Protein AF-0000000074221992 (afdb_homodimer)

InterPro domains:
  IPR024135 Ragulator complex protein LAMTOR5 [PF16672] (1-88)
  IPR024135 Ragulator complex protein LAMTOR5 [PTHR13342] (1-89)

Organism: Dermatophagoides pteronyssinus (NCBI:txid6956)

Secondary structure (DSSP, 8-state):
-HHHHHHHHHHHHHS-TTEEEEEEEETTS-EEEEEET--GGGHHHHHHHHHHHHHH-TT--TT-EEEEE-SSEEEEEEEETTEEEEEEEE-/-HHHHHHHHHHHHHS-TTEEEEEEEETTS-EEEEEET--GGGHHHHHHHHHHHHHH-TT--TT-EEEEE-SSEEEEEEEETTEEEEEEEE-

Radius of gyration: 16.7 Å; Cα contacts (8 Å, |Δi|>4): 386; chains: 2; bounding box: 29×55×32 Å

Solvent-accessible surface area (backbone atoms only — not comparable to full-atom values): 9556 Å² total; per-residue (Å²): 112,68,68,61,51,51,48,51,52,50,59,60,57,67,74,40,94,43,52,50,25,28,37,30,16,35,88,85,28,46,57,75,47,63,38,74,72,35,58,62,84,45,22,45,43,54,43,51,39,53,57,38,51,42,68,76,35,80,79,60,56,77,66,38,40,34,39,38,48,51,78,73,31,31,36,42,37,33,38,56,88,69,33,36,41,37,37,34,28,47,116,111,67,67,59,51,54,47,50,52,50,58,60,57,67,74,40,95,44,50,50,24,29,37,32,19,37,88,83,28,48,56,75,46,61,38,75,73,35,58,64,86,45,21,48,44,54,44,50,39,53,56,38,52,43,69,76,36,82,71,58,50,79,58,36,40,33,39,40,47,53,87,72,32,30,35,42,36,34,37,56,86,69,33,36,41,36,37,33,29,49,115

Structure (mmCIF, N/CA/C/O backbone):
data_AF-0000000074221992-model_v1
#
loop_
_entity.id
_entity.type
_entity.pdbx_description
1 polymer 'Late endosomal/lysosomal adaptor and MAPK and MTOR activator 5'
#
loop_
_atom_site.group_PDB
_atom_site.id
_atom_site.type_symbol
_atom_site.label_atom_id
_atom_site.label_alt_id
_atom_site.label_comp_id
_atom_site.label_asym_id
_atom_site.label_entity_id
_atom_site.label_seq_id
_atom_site.pdbx_PDB_ins_code
_atom_site.Cartn_x
_atom_site.Cartn_y
_atom_site.Cartn_z
_atom_site.occupancy
_atom_site.B_iso_or_equiv
_atom_site.auth_seq_id
_atom_site.auth_comp_id
_atom_site.auth_asym_id
_atom_site.auth_atom_id
_atom_site.pdbx_PDB_model_num
ATOM 1 N N . MET A 1 1 ? -0.219 27.25 -3.92 1 71.75 1 MET A N 1
ATOM 2 C CA . MET A 1 1 ? 0.063 25.906 -3.434 1 71.75 1 MET A CA 1
ATOM 3 C C . MET A 1 1 ? -0.257 25.797 -1.948 1 71.75 1 MET A C 1
ATOM 5 O O . MET A 1 1 ? -0.969 24.875 -1.533 1 71.75 1 MET A O 1
ATOM 9 N N . GLU A 1 2 ? 0.04 26.828 -1.188 1 81.5 2 GLU A N 1
ATOM 10 C CA . GLU A 1 2 ? -0.164 26.812 0.257 1 81.5 2 GLU A CA 1
ATOM 11 C C . GLU A 1 2 ? -1.649 26.828 0.604 1 81.5 2 GLU A C 1
ATOM 13 O O . GLU A 1 2 ? -2.092 26.125 1.506 1 81.5 2 GLU A O 1
ATOM 18 N N . ARG A 1 3 ? -2.471 27.625 -0.107 1 88.19 3 ARG A N 1
ATOM 19 C CA . ARG A 1 3 ? -3.902 27.719 0.171 1 88.19 3 ARG A CA 1
ATOM 20 C C . ARG A 1 3 ? -4.59 26.375 -0.091 1 88.19 3 ARG A C 1
ATOM 22 O O . ARG A 1 3 ? -5.473 25.969 0.665 1 88.19 3 ARG A O 1
ATOM 29 N N . LYS A 1 4 ? -4.188 25.734 -1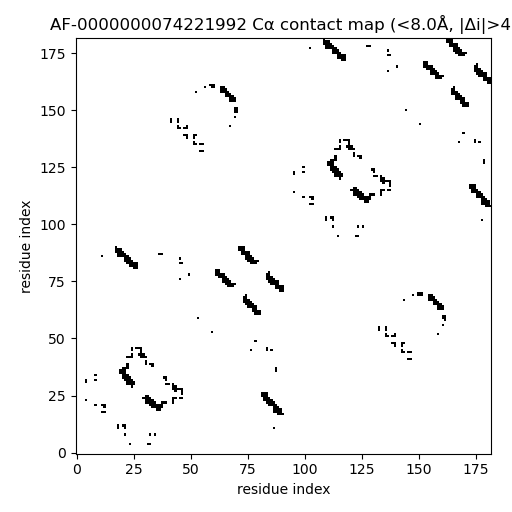.131 1 90.31 4 LYS A N 1
ATOM 30 C CA . LYS A 1 4 ? -4.77 24.438 -1.47 1 90.31 4 LYS A CA 1
ATOM 31 C C . LYS A 1 4 ? -4.453 23.391 -0.401 1 90.31 4 LYS A C 1
ATOM 33 O O . LYS A 1 4 ? -5.324 22.625 -0.006 1 90.31 4 LYS A O 1
ATOM 38 N N . ILE A 1 5 ? -3.305 23.438 0.074 1 93.62 5 ILE A N 1
ATOM 39 C CA . ILE A 1 5 ? -2.852 22.484 1.082 1 93.62 5 ILE A CA 1
ATOM 40 C C . ILE A 1 5 ? -3.6 22.719 2.393 1 93.62 5 ILE A C 1
ATOM 42 O O . ILE A 1 5 ? -4.047 21.766 3.041 1 93.62 5 ILE A O 1
ATOM 46 N N . ALA A 1 6 ? -3.656 23.969 2.727 1 93.19 6 ALA A N 1
ATOM 47 C CA . ALA A 1 6 ? -4.395 24.344 3.932 1 93.19 6 ALA A CA 1
ATOM 48 C C . ALA A 1 6 ? -5.848 23.875 3.844 1 93.19 6 ALA A C 1
ATOM 50 O O . ALA A 1 6 ? -6.418 23.422 4.836 1 93.19 6 ALA A O 1
ATOM 51 N N . LYS A 1 7 ? -6.434 24.031 2.723 1 92.75 7 LYS A N 1
ATOM 52 C CA . LYS A 1 7 ? -7.816 23.609 2.504 1 92.75 7 LYS A CA 1
ATOM 53 C C . LYS A 1 7 ? -7.961 22.109 2.652 1 92.75 7 LYS A C 1
ATOM 55 O O . LYS A 1 7 ? -8.914 21.625 3.27 1 92.75 7 LYS A O 1
ATOM 60 N N . ILE A 1 8 ? -7.043 21.391 2.086 1 91.62 8 ILE A N 1
ATOM 61 C CA . ILE A 1 8 ? -7.051 19.938 2.188 1 91.62 8 ILE A CA 1
ATOM 62 C C . ILE A 1 8 ? -7.016 19.516 3.656 1 91.62 8 ILE A C 1
ATOM 64 O O . ILE A 1 8 ? -7.805 18.672 4.086 1 91.62 8 ILE A O 1
ATOM 68 N N . CYS A 1 9 ? -6.168 20.062 4.395 1 93.44 9 CYS A N 1
ATOM 69 C CA . CYS A 1 9 ? -6.016 19.734 5.809 1 93.44 9 CYS A CA 1
ATOM 70 C C . CYS A 1 9 ? -7.285 20.047 6.586 1 93.44 9 CYS A C 1
ATOM 72 O O . CYS A 1 9 ? -7.762 19.234 7.367 1 93.44 9 CYS A O 1
ATOM 74 N N . LYS A 1 10 ? -7.734 21.219 6.312 1 92.19 10 LYS A N 1
ATOM 75 C CA . LYS A 1 10 ? -8.93 21.656 7.023 1 92.19 10 LYS A CA 1
ATOM 76 C C . LYS A 1 10 ? -10.117 20.75 6.73 1 92.19 10 LYS A C 1
ATOM 78 O O . LYS A 1 10 ? -10.797 20.297 7.652 1 92.19 10 LYS A O 1
ATOM 83 N N . GLU A 1 11 ? -10.359 20.5 5.508 1 91.12 11 GLU A N 1
ATOM 84 C CA . GLU A 1 11 ? -11.484 19.656 5.098 1 91.12 11 GLU A CA 1
ATOM 85 C C . GLU A 1 11 ? -11.336 18.234 5.629 1 91.12 11 GLU A C 1
ATOM 87 O O . GLU A 1 11 ? -12.32 17.609 6.027 1 91.12 11 GLU A O 1
ATOM 92 N N . THR A 1 12 ? -10.141 17.672 5.594 1 89.62 12 THR A N 1
ATOM 93 C CA . THR A 1 12 ? -9.867 16.297 6.035 1 89.62 12 THR A CA 1
ATOM 94 C C . THR A 1 12 ? -10.062 16.172 7.543 1 89.62 12 THR A C 1
ATOM 96 O O . THR A 1 12 ? -10.656 15.211 8.023 1 89.62 12 THR A O 1
ATOM 99 N N . LEU A 1 13 ? -9.641 17.078 8.328 1 89.38 13 LEU A N 1
ATOM 100 C CA . LEU A 1 13 ? -9.602 16.953 9.781 1 89.38 13 LEU A CA 1
ATOM 101 C C . LEU A 1 13 ? -10.922 17.406 10.398 1 89.38 13 LEU A C 1
ATOM 103 O O . LEU A 1 13 ? -11.242 17.031 11.523 1 89.38 13 LEU A O 1
ATOM 107 N N . SER A 1 14 ? -11.633 18.125 9.664 1 87.75 14 SER A N 1
ATOM 108 C CA . SER A 1 14 ? -12.898 18.625 10.195 1 87.75 14 SER A CA 1
ATOM 109 C C . SER A 1 14 ? -14.008 17.594 10.023 1 87.75 14 SER A C 1
ATOM 111 O O . SER A 1 14 ? -15.031 17.656 10.711 1 87.75 14 SER A O 1
ATOM 113 N N . SER A 1 15 ? -13.953 16.672 9.211 1 78.31 15 SER A N 1
ATOM 114 C CA . SER A 1 15 ? -15.047 15.812 8.758 1 78.31 15 SER A CA 1
ATOM 115 C C . SER A 1 15 ? -15.312 14.688 9.75 1 78.31 15 SER A C 1
ATOM 117 O O . SER A 1 15 ? -16.406 14.102 9.758 1 78.31 15 SER A O 1
ATOM 119 N N . SER A 1 16 ? -14.406 14.367 10.664 1 79.88 16 SER A N 1
ATOM 120 C CA . SER A 1 16 ? -14.695 13.211 11.5 1 79.88 16 SER A CA 1
ATOM 121 C C . SER A 1 16 ? -13.859 13.227 12.781 1 79.88 16 SER A C 1
ATOM 123 O O . SER A 1 16 ? -12.703 13.664 12.766 1 79.88 16 SER A O 1
ATOM 125 N N . GLU A 1 17 ? -14.555 12.773 13.836 1 87.19 17 GLU A N 1
ATOM 126 C CA . GLU A 1 17 ? -13.867 12.594 15.109 1 87.19 17 GLU A CA 1
ATOM 127 C C . GLU A 1 17 ? -12.891 11.422 15.047 1 87.19 17 GLU A C 1
ATOM 129 O O . GLU A 1 17 ? -12.07 11.25 15.945 1 87.19 17 GLU A O 1
ATOM 134 N N . SER A 1 18 ? -12.914 10.797 13.922 1 93.31 18 SER A N 1
ATOM 135 C CA . SER A 1 18 ? -12.102 9.594 13.82 1 93.31 18 SER A CA 1
ATOM 136 C C . SER A 1 18 ? -10.719 9.906 13.266 1 93.31 18 SER A C 1
ATOM 138 O O . SER A 1 18 ? -9.812 9.078 13.328 1 93.31 18 SER A O 1
ATOM 140 N N . LYS A 1 19 ? -10.531 11.07 12.867 1 94.75 19 LYS A N 1
ATOM 141 C CA . LYS A 1 19 ? -9.266 11.398 12.219 1 94.75 19 LYS A CA 1
ATOM 142 C C . LYS A 1 19 ? -8.18 11.68 13.25 1 94.75 19 LYS A C 1
ATOM 144 O O . LYS A 1 19 ? -8.352 12.516 14.141 1 94.75 19 LYS A O 1
ATOM 149 N N . LEU A 1 20 ? -7.082 11 13.141 1 95.25 20 LEU A N 1
ATOM 150 C CA . LEU A 1 20 ? -5.988 11.086 14.102 1 95.25 20 LEU A CA 1
ATOM 151 C C . LEU A 1 20 ? -4.895 12.023 13.594 1 95.25 20 LEU A C 1
ATOM 153 O O . LEU A 1 20 ? -4.16 12.609 14.391 1 95.25 20 LEU A O 1
ATOM 157 N N . GLY A 1 21 ? -4.766 12.148 12.258 1 95.69 21 GLY A N 1
ATOM 158 C CA . GLY A 1 21 ? -3.711 12.977 11.703 1 95.69 21 GLY A CA 1
ATOM 159 C C . GLY A 1 21 ? -3.619 12.898 10.195 1 95.69 21 GLY A C 1
ATOM 160 O O . GLY A 1 21 ? -4.348 12.133 9.562 1 95.69 21 GLY A O 1
ATOM 161 N N . ILE A 1 22 ? -2.713 13.742 9.672 1 97.38 22 ILE A N 1
ATOM 162 C CA . ILE A 1 22 ? -2.582 13.844 8.219 1 97.38 22 ILE A CA 1
ATOM 163 C C . ILE A 1 22 ? -1.141 14.188 7.852 1 97.38 22 ILE A C 1
ATOM 165 O O . ILE A 1 22 ? -0.449 14.875 8.609 1 97.38 22 ILE A O 1
ATOM 169 N N . ILE A 1 23 ? -0.66 13.695 6.746 1 98 23 ILE A N 1
ATOM 170 C CA . ILE A 1 23 ? 0.576 14.109 6.09 1 98 23 ILE A CA 1
ATOM 171 C C . ILE A 1 23 ? 0.294 14.469 4.633 1 98 23 ILE A C 1
ATOM 173 O O . ILE A 1 23 ? -0.407 13.742 3.932 1 98 23 ILE A O 1
ATOM 177 N N . VAL A 1 24 ? 0.811 15.594 4.207 1 97.62 24 VAL A N 1
ATOM 178 C CA . VAL A 1 24 ? 0.739 15.992 2.807 1 97.62 24 VAL A CA 1
ATOM 179 C C . VAL A 1 24 ? 2.148 16.125 2.234 1 97.62 24 VAL A C 1
ATOM 181 O O . VAL A 1 24 ? 2.986 16.844 2.795 1 97.62 24 VAL A O 1
ATOM 184 N N . THR A 1 25 ? 2.41 15.406 1.154 1 97.5 25 THR A N 1
ATOM 185 C CA . THR A 1 25 ? 3.736 15.289 0.556 1 97.5 25 THR A CA 1
ATOM 186 C C . THR A 1 25 ? 3.695 15.664 -0.923 1 97.5 25 THR A C 1
ATOM 188 O O . THR A 1 25 ? 2.74 15.328 -1.627 1 97.5 25 THR A O 1
ATOM 191 N N . ASP A 1 26 ? 4.734 16.328 -1.423 1 96.81 26 ASP A N 1
ATOM 192 C CA . ASP A 1 26 ? 4.812 16.562 -2.861 1 96.81 26 ASP A CA 1
ATOM 193 C C . ASP A 1 2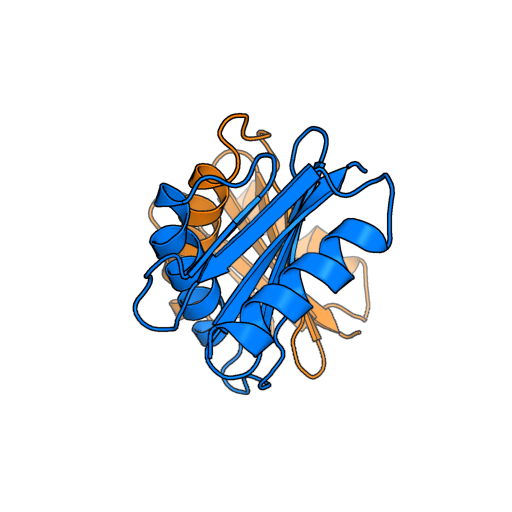6 ? 5.492 15.398 -3.57 1 96.81 26 ASP A C 1
ATOM 195 O O . ASP A 1 26 ? 5.855 14.406 -2.936 1 96.81 26 ASP A O 1
ATOM 199 N N . MET A 1 27 ? 5.66 15.531 -4.902 1 95.88 27 MET A N 1
ATOM 200 C CA . MET A 1 27 ? 6.129 14.414 -5.715 1 95.88 27 MET A CA 1
ATOM 201 C C . MET A 1 27 ? 7.652 14.305 -5.668 1 95.88 27 MET A C 1
ATOM 203 O O . MET A 1 27 ? 8.234 13.438 -6.316 1 95.88 27 MET A O 1
ATOM 207 N N . ASN A 1 28 ? 8.297 15.156 -4.793 1 97.19 28 ASN A N 1
ATOM 208 C CA . ASN A 1 28 ? 9.719 15.008 -4.512 1 97.19 28 ASN A CA 1
ATOM 209 C C . ASN A 1 28 ? 9.953 14.312 -3.172 1 97.19 28 ASN A C 1
ATOM 211 O O . ASN A 1 28 ? 11.094 14.039 -2.803 1 97.19 28 ASN A O 1
ATOM 215 N N . GLY A 1 29 ? 8.906 14.047 -2.504 1 97.69 29 GLY A N 1
ATOM 216 C CA . GLY A 1 29 ? 9.031 13.414 -1.202 1 97.69 29 GLY A CA 1
ATOM 217 C C . GLY A 1 29 ? 9.172 14.406 -0.065 1 97.69 29 GLY A C 1
ATOM 218 O O . GLY A 1 29 ? 9.586 14.039 1.038 1 97.69 29 GLY A O 1
ATOM 219 N N . LEU A 1 30 ? 8.906 15.656 -0.322 1 97.94 30 LEU A N 1
ATOM 220 C CA . LEU A 1 30 ? 8.969 16.688 0.699 1 97.94 30 LEU A CA 1
ATOM 221 C C . LEU A 1 30 ? 7.617 16.844 1.397 1 97.94 30 LEU A C 1
ATOM 223 O O . LEU A 1 30 ? 6.574 16.891 0.741 1 97.94 30 LEU A O 1
ATOM 227 N N . CYS A 1 31 ? 7.668 16.922 2.764 1 98.25 31 CYS A N 1
ATOM 228 C CA . CYS A 1 31 ? 6.445 17.141 3.527 1 98.25 31 CYS A CA 1
ATOM 229 C C . CYS A 1 31 ? 5.953 18.578 3.391 1 98.25 31 CYS A C 1
ATOM 231 O O . CYS A 1 31 ? 6.676 19.516 3.725 1 98.25 31 CYS A O 1
ATOM 233 N N . LEU A 1 32 ? 4.777 18.766 2.951 1 97.94 32 LEU A N 1
ATOM 234 C CA . LEU A 1 32 ? 4.215 20.094 2.752 1 97.94 32 LEU A CA 1
ATOM 235 C C . LEU A 1 32 ? 3.387 20.516 3.961 1 97.94 32 LEU A C 1
ATOM 237 O O . LEU A 1 32 ? 3.252 21.719 4.238 1 97.94 32 LEU A O 1
ATOM 241 N N . ALA A 1 33 ? 2.768 19.547 4.613 1 97.62 33 ALA A N 1
ATOM 242 C CA . ALA A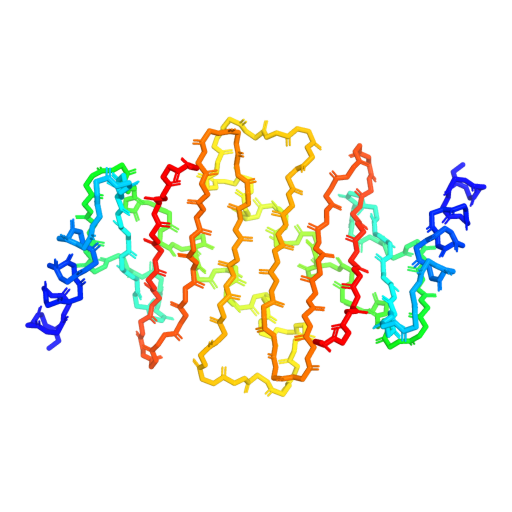 1 33 ? 1.965 19.797 5.805 1 97.62 33 ALA A CA 1
ATOM 243 C C . ALA A 1 33 ? 1.773 18.531 6.621 1 97.62 33 ALA A C 1
ATOM 245 O O . ALA A 1 33 ? 1.768 17.422 6.07 1 97.62 33 ALA A O 1
ATOM 246 N N . THR A 1 34 ? 1.641 18.625 7.867 1 96.81 34 THR A N 1
ATOM 247 C CA . THR A 1 34 ? 1.271 17.531 8.75 1 96.81 34 THR A CA 1
ATOM 248 C C . THR A 1 34 ? 0.418 18.031 9.914 1 96.81 34 THR A C 1
ATOM 250 O O . THR A 1 34 ? 0.462 19.219 10.258 1 96.81 34 THR A O 1
ATOM 253 N N . ASP A 1 35 ? -0.407 17.188 10.5 1 95 35 ASP A N 1
ATOM 254 C CA . ASP A 1 35 ? -1.208 17.469 11.68 1 95 35 ASP A CA 1
ATOM 255 C C . ASP A 1 35 ? -1.482 16.203 12.484 1 95 35 ASP A C 1
ATOM 257 O O . ASP A 1 35 ? -1.455 15.102 11.938 1 95 35 ASP A O 1
ATOM 261 N N . GLY A 1 36 ? -1.688 16.484 13.781 1 93.62 36 GLY A N 1
ATOM 262 C CA . GLY A 1 36 ? -1.971 15.352 14.648 1 93.62 36 GLY A CA 1
ATOM 263 C C . GLY A 1 36 ? -0.804 14.391 14.773 1 93.62 36 GLY A C 1
ATOM 264 O O . GLY A 1 36 ? 0.319 14.805 15.07 1 93.62 36 GLY A O 1
ATOM 265 N N . CYS A 1 37 ? -1.057 13.07 14.5 1 92.94 37 CYS A N 1
ATOM 266 C CA . CYS A 1 37 ? -0.037 12.047 14.688 1 92.94 37 CYS A CA 1
ATOM 267 C C . CYS A 1 37 ? 0.853 11.93 13.461 1 92.94 37 CYS A C 1
ATOM 269 O O . CYS A 1 37 ? 1.746 11.078 13.414 1 92.94 37 CYS A O 1
ATOM 271 N N . GLY A 1 38 ? 0.591 12.68 12.531 1 95.12 38 GLY A N 1
ATOM 272 C CA . GLY A 1 38 ? 1.408 12.602 11.328 1 95.12 38 GLY A CA 1
ATOM 273 C C . GLY A 1 38 ? 2.857 12.984 11.57 1 95.12 38 GLY A C 1
ATOM 274 O O . GLY A 1 38 ? 3.141 14.062 12.094 1 95.12 38 GLY A O 1
ATOM 275 N N . ASP A 1 39 ? 3.76 12.219 11.18 1 96.62 39 ASP A N 1
ATOM 276 C CA . ASP A 1 39 ? 5.195 12.469 11.266 1 96.62 39 ASP A CA 1
ATOM 277 C C . ASP A 1 39 ? 5.762 12.906 9.922 1 96.62 39 ASP A C 1
ATOM 279 O O . ASP A 1 39 ? 5.773 12.133 8.961 1 96.62 39 ASP A O 1
ATOM 283 N N . LYS A 1 40 ? 6.332 14.102 9.875 1 97.31 40 LYS A N 1
ATOM 284 C CA . LYS A 1 40 ? 6.852 14.695 8.648 1 97.31 40 LYS A CA 1
ATOM 285 C C . LYS A 1 40 ? 7.945 13.828 8.031 1 97.31 40 LYS A C 1
ATOM 287 O O . LYS A 1 40 ? 8.148 13.852 6.812 1 97.31 40 LYS A O 1
ATOM 292 N N . ASN A 1 41 ? 8.68 13.039 8.812 1 97.81 41 ASN A N 1
ATOM 293 C CA . ASN A 1 41 ? 9.789 12.227 8.328 1 97.81 41 ASN A CA 1
ATOM 294 C C . ASN A 1 41 ? 9.305 11.047 7.496 1 97.81 41 ASN A C 1
ATOM 296 O O . ASN A 1 41 ? 10.094 10.391 6.812 1 97.81 41 ASN A O 1
ATOM 300 N N . LEU A 1 42 ? 8.016 10.836 7.391 1 98.06 42 LEU A N 1
ATOM 301 C CA . LEU A 1 42 ? 7.457 9.688 6.676 1 98.06 42 LEU A CA 1
ATOM 302 C C . LEU A 1 42 ? 7.039 10.086 5.262 1 98.06 42 LEU A C 1
ATOM 304 O O . LEU A 1 42 ? 6.613 9.234 4.477 1 98.06 42 LEU A O 1
ATOM 308 N N . ALA A 1 43 ? 7.277 11.383 4.898 1 98.44 43 ALA A N 1
ATOM 309 C CA . ALA A 1 43 ? 6.902 11.859 3.57 1 98.44 43 ALA A CA 1
ATOM 310 C C . ALA A 1 43 ? 7.598 11.047 2.48 1 98.44 43 ALA A C 1
ATOM 312 O O . ALA A 1 43 ? 6.957 10.602 1.526 1 98.44 43 ALA A O 1
ATOM 313 N N . PRO A 1 44 ? 8.898 10.75 2.627 1 98.38 44 PRO A N 1
ATOM 314 C CA . PRO A 1 44 ? 9.539 9.938 1.591 1 98.38 44 PRO A CA 1
ATOM 315 C C . PRO A 1 44 ? 8.977 8.523 1.517 1 98.38 44 PRO A C 1
ATOM 317 O O . PRO A 1 44 ? 8.945 7.922 0.44 1 98.38 44 PRO A O 1
ATOM 320 N N . THR A 1 45 ? 8.57 8.008 2.66 1 98.31 45 THR A N 1
ATOM 321 C CA . THR A 1 45 ? 7.98 6.68 2.723 1 98.31 45 THR A CA 1
ATOM 322 C C . THR A 1 45 ? 6.668 6.637 1.945 1 98.31 45 THR A C 1
ATOM 324 O O . THR A 1 45 ? 6.41 5.688 1.204 1 98.31 45 THR A O 1
ATOM 327 N N . LEU A 1 46 ? 5.844 7.648 2.051 1 98.19 46 LEU A N 1
ATOM 328 C CA . LEU A 1 46 ? 4.578 7.738 1.327 1 98.19 46 LEU A CA 1
ATOM 329 C C . LEU A 1 46 ? 4.816 7.77 -0.179 1 98.19 46 LEU A C 1
ATOM 331 O O . LEU A 1 46 ? 4.098 7.117 -0.938 1 98.19 46 LEU A O 1
ATOM 335 N N . LEU A 1 47 ? 5.82 8.555 -0.583 1 97.69 47 LEU A N 1
ATOM 336 C CA . LEU A 1 47 ? 6.168 8.586 -1.999 1 97.69 47 LEU A CA 1
ATOM 337 C C . LEU A 1 47 ? 6.555 7.199 -2.496 1 97.69 47 LEU A C 1
ATOM 339 O O . LEU A 1 47 ? 6.117 6.777 -3.57 1 97.69 47 LEU A O 1
ATOM 343 N N . LYS A 1 48 ? 7.336 6.473 -1.738 1 97.81 48 LYS A N 1
ATOM 344 C CA . LYS A 1 48 ? 7.77 5.133 -2.119 1 97.81 48 LYS A CA 1
ATOM 345 C C . LYS A 1 48 ? 6.574 4.195 -2.281 1 97.81 48 LYS A C 1
ATOM 347 O O . LYS A 1 48 ? 6.543 3.377 -3.203 1 97.81 48 LYS A O 1
ATOM 352 N N . ILE A 1 49 ? 5.59 4.301 -1.429 1 97.44 49 ILE A N 1
ATOM 353 C CA . ILE A 1 49 ? 4.402 3.461 -1.492 1 97.44 49 ILE A CA 1
ATOM 354 C C . ILE A 1 49 ? 3.637 3.744 -2.783 1 97.44 49 ILE A C 1
ATOM 356 O O . ILE A 1 49 ? 3.273 2.818 -3.514 1 97.44 49 ILE A O 1
ATOM 360 N N . ILE A 1 50 ? 3.451 5 -3.135 1 96.19 50 ILE A N 1
ATOM 361 C CA . ILE A 1 50 ? 2.715 5.391 -4.332 1 96.19 50 ILE A CA 1
ATOM 362 C C . ILE A 1 50 ? 3.475 4.934 -5.574 1 96.19 50 ILE A C 1
ATOM 364 O O . ILE A 1 50 ? 2.881 4.375 -6.504 1 96.19 50 ILE A O 1
ATOM 368 N N . GLN A 1 51 ? 4.785 5.117 -5.52 1 95.56 51 GLN A N 1
ATOM 369 C CA . GLN A 1 51 ? 5.594 4.734 -6.672 1 95.56 51 GLN A CA 1
ATOM 370 C C . GLN A 1 51 ? 5.57 3.225 -6.887 1 95.56 51 GLN A C 1
ATOM 372 O O . GLN A 1 51 ? 5.496 2.752 -8.023 1 95.56 51 GLN A O 1
ATOM 377 N N . SER A 1 52 ? 5.613 2.469 -5.84 1 96.62 52 SER A N 1
ATOM 378 C CA . SER A 1 52 ? 5.555 1.014 -5.941 1 96.62 52 SER A CA 1
ATOM 379 C C . SER A 1 52 ? 4.172 0.542 -6.379 1 96.62 52 SER A C 1
ATOM 381 O O . SER A 1 52 ? 4.055 -0.345 -7.227 1 96.62 52 SER A O 1
ATOM 383 N N . ALA A 1 53 ? 3.16 1.146 -5.848 1 95.88 53 ALA A N 1
ATOM 384 C CA . ALA A 1 53 ? 1.795 0.788 -6.227 1 95.88 53 ALA A CA 1
ATOM 385 C C . ALA A 1 53 ? 1.545 1.065 -7.707 1 95.88 53 ALA A C 1
ATOM 387 O O . ALA A 1 53 ? 0.866 0.291 -8.383 1 95.88 53 ALA A O 1
ATOM 388 N N . ASN A 1 54 ? 2.098 2.145 -8.18 1 93.94 54 ASN A N 1
ATOM 389 C CA . ASN A 1 54 ? 1.945 2.506 -9.586 1 93.94 54 ASN A CA 1
ATOM 390 C C . ASN A 1 54 ? 2.51 1.426 -10.508 1 93.94 54 ASN A C 1
ATOM 392 O O . ASN A 1 54 ? 2 1.215 -11.609 1 93.94 54 ASN A O 1
ATOM 396 N N . LYS A 1 55 ? 3.539 0.757 -10.031 1 94.56 55 LYS A N 1
ATOM 397 C CA . LYS A 1 55 ? 4.148 -0.298 -10.836 1 94.56 55 LYS A CA 1
ATOM 398 C C . LYS A 1 55 ? 3.236 -1.521 -10.914 1 94.56 55 LYS A C 1
ATOM 400 O O . LYS A 1 55 ? 3.287 -2.273 -11.891 1 94.56 55 LYS A O 1
ATOM 405 N N . LEU A 1 56 ? 2.391 -1.723 -9.914 1 94.44 56 LEU A N 1
ATOM 406 C CA . LEU A 1 56 ? 1.486 -2.867 -9.891 1 94.44 56 LEU A CA 1
ATOM 407 C C . LEU A 1 56 ? 0.318 -2.654 -10.852 1 94.44 56 LEU A C 1
ATOM 409 O O . LEU A 1 56 ? -0.312 -3.617 -11.289 1 94.44 56 LEU A O 1
ATOM 413 N N . ASP A 1 57 ? -0.027 -1.411 -11.039 1 88.12 57 ASP A N 1
ATOM 414 C CA . ASP A 1 57 ? -1.104 -1.042 -11.953 1 88.12 57 ASP A CA 1
ATOM 415 C C . ASP A 1 57 ? -0.592 -0.134 -13.062 1 88.12 57 ASP A C 1
ATOM 417 O O . ASP A 1 57 ? -0.579 1.09 -12.922 1 88.12 57 ASP A O 1
ATOM 421 N N . GLU A 1 58 ? -0.228 -0.769 -14.109 1 77.12 58 GLU A N 1
ATOM 422 C CA . GLU A 1 58 ? 0.394 -0.004 -15.188 1 77.12 58 GLU A CA 1
ATOM 423 C C . GLU A 1 58 ? -0.606 0.947 -15.844 1 77.12 58 GLU A C 1
ATOM 425 O O . GLU A 1 58 ? -0.215 1.884 -16.547 1 77.12 58 GLU A O 1
ATOM 430 N N . ASN A 1 59 ? -1.86 0.642 -15.641 1 75.5 59 ASN A N 1
ATOM 431 C CA . ASN A 1 59 ? -2.877 1.524 -16.203 1 75.5 59 ASN A CA 1
ATOM 432 C C . ASN A 1 59 ? -3.303 2.598 -15.203 1 75.5 59 ASN A C 1
ATOM 434 O O . ASN A 1 59 ? -4.41 3.127 -15.289 1 75.5 59 ASN A O 1
ATOM 438 N N . LYS A 1 60 ? -2.352 2.922 -14.414 1 65.5 60 LYS A N 1
ATOM 439 C CA . LYS A 1 60 ? -2.508 3.801 -13.266 1 65.5 60 LYS A CA 1
ATOM 440 C C . LYS A 1 60 ? -3.484 4.934 -13.562 1 65.5 60 LYS A C 1
ATOM 442 O O . LYS A 1 60 ? -3.4 5.57 -14.617 1 65.5 60 LYS A O 1
ATOM 447 N N . LYS A 1 61 ? -4.586 5.047 -12.672 1 63.5 61 LYS A N 1
ATOM 448 C CA . LYS A 1 61 ? -5.469 6.211 -12.672 1 63.5 61 LYS A CA 1
ATOM 449 C C . LYS A 1 61 ? -4.922 7.312 -11.766 1 63.5 61 LYS A C 1
ATOM 451 O O . LYS A 1 61 ? -4.109 7.047 -10.875 1 63.5 61 LYS A O 1
ATOM 456 N N . GLU A 1 62 ? -5.125 8.602 -12.141 1 61.47 62 GLU A N 1
ATOM 457 C CA . GLU A 1 62 ? -4.758 9.789 -11.375 1 61.47 62 GLU A CA 1
ATOM 458 C C . GLU A 1 62 ? -5.098 9.625 -9.898 1 61.47 62 GLU A C 1
ATOM 460 O O . GLU A 1 62 ? -4.391 10.148 -9.031 1 61.47 62 GLU A O 1
ATOM 465 N N . SER A 1 63 ? -6.047 8.727 -9.508 1 74.56 63 SER A N 1
ATOM 466 C CA . SER A 1 63 ? -6.531 8.805 -8.133 1 74.56 63 SER A CA 1
ATOM 467 C C . SER A 1 63 ? -6.41 7.457 -7.43 1 74.56 63 SER A C 1
ATOM 469 O O . SER A 1 63 ? -7.324 7.039 -6.715 1 74.56 63 SER A O 1
ATOM 471 N N . MET A 1 64 ? -5.27 6.883 -7.5 1 85.38 64 MET A N 1
ATOM 472 C CA . MET A 1 64 ? -5.094 5.605 -6.812 1 85.38 64 MET A CA 1
ATOM 473 C C . MET A 1 64 ? -5.18 5.785 -5.301 1 85.38 64 MET A C 1
ATOM 475 O O . MET A 1 64 ? -4.641 6.75 -4.754 1 85.38 64 MET A O 1
ATOM 479 N N . ALA A 1 65 ? -5.992 4.984 -4.621 1 94.44 65 ALA A N 1
ATOM 480 C CA . ALA A 1 65 ? -6.141 5.02 -3.166 1 94.44 65 ALA A CA 1
ATOM 481 C C . ALA A 1 65 ? -5.594 3.744 -2.529 1 94.44 65 ALA A C 1
ATOM 483 O O . ALA A 1 65 ? -5.828 2.645 -3.033 1 94.44 65 ALA A O 1
ATOM 484 N N . ILE A 1 66 ? -4.836 3.875 -1.5 1 97.56 66 ILE A N 1
ATOM 485 C CA . ILE A 1 66 ? -4.238 2.77 -0.756 1 97.56 66 ILE A CA 1
ATOM 486 C C . ILE A 1 66 ? -4.695 2.824 0.701 1 97.56 66 ILE A C 1
ATOM 488 O O . ILE A 1 66 ? -4.656 3.885 1.33 1 97.56 66 ILE A O 1
ATOM 492 N N . ARG A 1 67 ? -5.148 1.697 1.153 1 97.75 67 ARG A N 1
ATOM 493 C CA . ARG A 1 67 ? -5.48 1.606 2.572 1 97.75 67 ARG A CA 1
ATOM 494 C C . ARG A 1 67 ? -4.551 0.63 3.289 1 97.75 67 ARG A C 1
ATOM 496 O O . ARG A 1 67 ? -4.367 -0.503 2.84 1 97.75 67 ARG A O 1
ATOM 503 N N . ILE A 1 68 ? -3.994 1.062 4.34 1 96.81 68 ILE A N 1
ATOM 504 C CA . ILE A 1 68 ? -3.117 0.246 5.172 1 96.81 68 ILE A CA 1
ATOM 505 C C . ILE A 1 68 ? -3.777 -0.008 6.527 1 96.81 68 ILE A C 1
ATOM 507 O O . ILE A 1 68 ? -4.051 0.933 7.273 1 96.81 68 ILE A O 1
ATOM 511 N N . ASP A 1 69 ? -4.043 -1.255 6.828 1 95.38 69 ASP A N 1
ATOM 512 C CA . ASP A 1 69 ? -4.625 -1.628 8.109 1 95.38 69 ASP A CA 1
ATOM 513 C C . ASP A 1 69 ? -3.547 -1.79 9.18 1 95.38 69 ASP A C 1
ATOM 515 O O . ASP A 1 69 ? -2.619 -2.584 9.016 1 95.38 69 ASP A O 1
ATOM 519 N N . CYS A 1 70 ? -3.717 -1.039 10.219 1 92.44 70 CYS A N 1
ATOM 520 C CA . CYS A 1 70 ? -2.824 -1.124 11.367 1 92.44 70 CYS A CA 1
ATOM 521 C C . CYS A 1 70 ? -3.531 -1.749 12.562 1 92.44 70 CYS A C 1
ATOM 523 O O . CYS A 1 70 ? -4.605 -2.338 12.414 1 92.44 70 CYS A O 1
ATOM 525 N N . GLN A 1 71 ? -2.852 -1.794 13.68 1 87.25 71 GLN A N 1
ATOM 526 C CA . GLN A 1 71 ? -3.41 -2.439 14.859 1 87.25 71 GLN A CA 1
ATOM 527 C C . GLN A 1 71 ? -4.629 -1.681 15.375 1 87.25 71 GLN A C 1
ATOM 529 O O . GLN A 1 71 ? -5.695 -2.27 15.57 1 87.25 71 GLN A O 1
ATOM 534 N N . ASP A 1 72 ? -4.668 -0.406 15.523 1 90.38 72 ASP A N 1
ATOM 535 C CA . ASP A 1 72 ? -5.754 0.336 16.156 1 90.38 72 ASP A CA 1
ATOM 536 C C . ASP A 1 72 ? -6.273 1.441 15.242 1 90.38 72 ASP A C 1
ATOM 538 O O . ASP A 1 72 ? -7.172 2.197 15.617 1 90.38 72 ASP A O 1
ATOM 542 N N . HIS A 1 73 ? -5.758 1.549 14.094 1 94.06 73 HIS A N 1
ATOM 543 C CA . HIS A 1 73 ? -6.121 2.574 13.125 1 94.06 73 HIS A CA 1
ATOM 544 C C . HIS A 1 73 ? -5.848 2.107 11.695 1 94.06 73 HIS A C 1
ATOM 546 O O . HIS A 1 73 ? -5.438 0.963 11.484 1 94.06 73 HIS A O 1
ATOM 552 N N . TYR A 1 74 ? -6.242 2.873 10.781 1 95.81 74 TYR A N 1
ATOM 553 C CA . TYR A 1 74 ? -5.84 2.635 9.398 1 95.81 74 TYR A CA 1
ATOM 554 C C . TYR A 1 74 ? -5.391 3.93 8.727 1 95.81 74 TYR A C 1
ATOM 556 O O . TYR A 1 74 ? -5.691 5.023 9.219 1 95.81 74 TYR A O 1
ATOM 564 N N . ILE A 1 75 ? -4.613 3.779 7.703 1 96.88 75 ILE A N 1
ATOM 565 C CA . ILE A 1 75 ? -4.078 4.902 6.945 1 96.88 75 ILE A CA 1
ATOM 566 C C . ILE A 1 75 ? -4.594 4.844 5.508 1 96.88 75 ILE A C 1
ATOM 568 O O . ILE A 1 75 ? -4.465 3.82 4.836 1 96.88 75 ILE A O 1
ATOM 572 N N . ASN A 1 76 ? -5.227 5.906 5.098 1 96.88 76 ASN A N 1
ATOM 573 C CA . ASN A 1 76 ? -5.586 6.07 3.693 1 96.88 76 ASN A CA 1
ATOM 574 C C . ASN A 1 76 ? -4.602 6.984 2.967 1 96.88 76 ASN A C 1
ATOM 576 O O . ASN A 1 76 ? -4.355 8.109 3.402 1 96.88 76 ASN A O 1
ATOM 580 N N . VAL A 1 77 ? -3.99 6.484 1.915 1 97.38 77 VAL A N 1
ATOM 581 C CA . VAL A 1 77 ? -3.037 7.238 1.109 1 97.38 77 VAL A CA 1
ATOM 582 C C . VAL A 1 77 ? -3.604 7.461 -0.291 1 97.38 77 VAL A C 1
ATOM 584 O O . VAL A 1 77 ? -4.023 6.512 -0.955 1 97.38 77 VAL A O 1
ATOM 587 N N . LYS A 1 78 ? -3.604 8.68 -0.701 1 95.5 78 LYS A N 1
ATOM 588 C CA . LYS A 1 78 ? -4.137 9.008 -2.02 1 95.5 78 LYS A CA 1
ATOM 589 C C . LYS A 1 78 ? -3.242 10.008 -2.74 1 95.5 78 LYS A C 1
ATOM 591 O O . LYS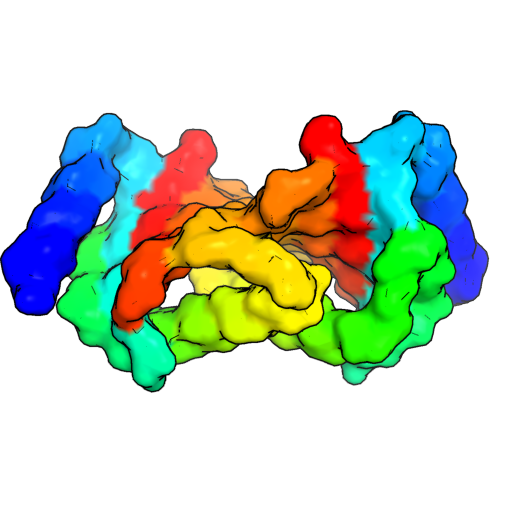 A 1 78 ? -2.748 10.961 -2.127 1 95.5 78 LYS A O 1
ATOM 596 N N . GLN A 1 79 ? -2.992 9.672 -3.947 1 92.75 79 GLN A N 1
ATOM 597 C CA . GLN A 1 79 ? -2.344 10.656 -4.816 1 92.75 79 GLN A CA 1
ATOM 598 C C . GLN A 1 79 ? -3.373 11.461 -5.598 1 92.75 79 GLN A C 1
ATOM 600 O O . GLN A 1 79 ? -4.289 10.898 -6.199 1 92.75 79 GLN A O 1
ATOM 605 N N . HIS A 1 80 ? -3.357 12.703 -5.41 1 84.62 80 HIS A N 1
ATOM 606 C CA . HIS A 1 80 ? -4.195 13.641 -6.152 1 84.62 80 HIS A CA 1
ATOM 607 C C . HIS A 1 80 ? -3.35 14.719 -6.824 1 84.62 80 HIS A C 1
ATOM 609 O O . HIS A 1 80 ? -2.906 15.664 -6.172 1 84.62 80 HIS A O 1
ATOM 615 N N . ASN A 1 81 ? -3.283 14.641 -8.133 1 83.44 81 ASN A N 1
ATOM 616 C CA . ASN A 1 81 ? -2.463 15.578 -8.898 1 83.44 81 ASN A CA 1
ATOM 617 C C . ASN A 1 81 ? -1.009 15.555 -8.438 1 83.44 81 ASN A C 1
ATOM 619 O O . ASN A 1 81 ? -0.331 14.531 -8.562 1 83.44 81 ASN A O 1
ATOM 623 N N . ASN A 1 82 ? -0.479 16.531 -7.781 1 90.06 82 ASN A N 1
ATOM 624 C CA . ASN A 1 82 ? 0.948 16.641 -7.496 1 90.06 82 ASN A CA 1
ATOM 625 C C . ASN A 1 82 ? 1.23 16.547 -6 1 90.06 82 ASN A C 1
ATOM 627 O O . ASN A 1 82 ? 2.252 17.031 -5.523 1 90.06 82 ASN A O 1
ATOM 631 N N . VAL A 1 83 ? 0.201 15.922 -5.363 1 95 83 VAL A N 1
ATOM 632 C CA . VAL A 1 83 ? 0.449 15.75 -3.938 1 95 83 VAL A CA 1
ATOM 633 C C . VAL A 1 83 ? -0.026 14.359 -3.498 1 95 83 VAL A C 1
ATOM 635 O O . VAL A 1 83 ? -0.886 13.758 -4.145 1 95 83 VAL A O 1
ATOM 638 N N . ILE A 1 84 ? 0.559 13.875 -2.443 1 96.69 84 ILE A N 1
ATOM 639 C CA . ILE A 1 84 ? 0.146 12.656 -1.748 1 96.69 84 ILE A CA 1
ATOM 640 C C . ILE A 1 84 ? -0.432 13.016 -0.382 1 96.69 84 ILE A C 1
ATOM 642 O O . ILE A 1 84 ? 0.171 13.781 0.373 1 96.69 84 ILE A O 1
ATOM 646 N N . VAL A 1 85 ? -1.608 12.523 -0.106 1 96.88 85 VAL A N 1
ATOM 647 C CA . VAL A 1 85 ? -2.254 12.789 1.177 1 96.88 85 VAL A CA 1
ATOM 648 C C . VAL A 1 85 ? -2.428 11.477 1.942 1 96.88 85 VAL A C 1
ATOM 650 O O . VAL A 1 85 ? -3.004 10.516 1.422 1 96.88 85 VAL A O 1
ATOM 653 N N . ALA A 1 86 ? -1.874 11.398 3.123 1 97.69 86 ALA A N 1
ATOM 654 C CA . ALA A 1 86 ? -2.104 10.281 4.043 1 97.69 86 ALA A CA 1
ATOM 655 C C . ALA A 1 86 ? -2.949 10.719 5.234 1 97.69 86 ALA A C 1
ATOM 657 O O . ALA A 1 86 ? -2.619 11.695 5.91 1 97.69 86 ALA A O 1
ATOM 658 N N . VAL A 1 87 ? -3.998 10.016 5.449 1 97.19 87 VAL A N 1
ATOM 659 C CA . VAL A 1 87 ? -4.887 10.297 6.574 1 97.19 87 VAL A CA 1
ATOM 660 C C . VAL A 1 87 ? -4.898 9.117 7.539 1 97.19 87 VAL A C 1
ATOM 662 O O . VAL A 1 87 ? -5.09 7.973 7.125 1 97.19 87 VAL A O 1
ATOM 665 N N . TYR A 1 88 ? -4.641 9.344 8.758 1 96.44 88 TYR A N 1
ATOM 666 C CA . TYR A 1 88 ? -4.707 8.359 9.828 1 96.44 88 TYR A CA 1
ATOM 667 C C . TYR A 1 88 ? -6.066 8.391 10.516 1 96.44 88 TYR A C 1
ATOM 669 O O . TYR A 1 88 ? -6.469 9.422 11.062 1 96.44 88 TYR A O 1
ATOM 677 N N . ASP A 1 89 ? -6.68 7.254 10.375 1 95.69 89 ASP A N 1
ATOM 678 C CA . ASP A 1 89 ? -8.031 7.18 10.922 1 95.69 89 ASP A CA 1
ATOM 679 C C . ASP A 1 89 ? -8.148 6.059 11.953 1 95.69 89 ASP A C 1
ATOM 681 O O . ASP A 1 89 ? -7.594 4.977 11.766 1 95.69 89 ASP A O 1
ATOM 685 N N . ARG A 1 90 ? -8.891 6.352 13.023 1 94.31 90 ARG A N 1
ATOM 686 C CA . ARG A 1 90 ? -9.258 5.285 13.953 1 94.31 90 ARG A CA 1
ATOM 687 C C . ARG A 1 90 ? -10.289 4.352 13.328 1 94.31 90 ARG A C 1
ATOM 689 O O . ARG A 1 90 ? -11.148 4.789 12.555 1 94.31 90 ARG A O 1
ATOM 696 N N . TYR A 1 91 ? -10.227 3.105 13.68 1 90.94 91 TYR A N 1
ATOM 697 C CA . TYR A 1 91 ? -11.242 2.176 13.203 1 90.94 91 TYR A CA 1
ATOM 698 C C . TYR A 1 91 ? -12.625 2.584 13.68 1 90.94 91 TYR A C 1
ATOM 700 O O . TYR A 1 91 ? -12.766 3.16 14.766 1 90.94 91 TYR A O 1
ATOM 708 N N . MET B 1 1 ? 7.719 -26.031 2.479 1 71.81 1 MET B N 1
ATOM 709 C CA . MET B 1 1 ? 7.457 -24.688 1.998 1 71.81 1 MET B CA 1
ATOM 710 C C . MET B 1 1 ? 6.59 -24.703 0.744 1 71.81 1 MET B C 1
ATOM 712 O O . MET B 1 1 ? 5.574 -24.016 0.672 1 71.81 1 MET B O 1
ATOM 716 N N . GLU B 1 2 ? 6.828 -25.641 -0.108 1 82 2 GLU B N 1
ATOM 717 C CA . GLU B 1 2 ? 6.105 -25.75 -1.373 1 82 2 GLU B CA 1
ATOM 718 C C . GLU B 1 2 ? 4.652 -26.156 -1.146 1 82 2 GLU B C 1
ATOM 720 O O . GLU B 1 2 ? 3.748 -25.609 -1.781 1 82 2 GLU B O 1
ATOM 725 N N . ARG B 1 3 ? 4.371 -27.094 -0.228 1 88.56 3 ARG B N 1
ATOM 726 C CA . ARG B 1 3 ? 3.004 -27.531 0.041 1 88.56 3 ARG B CA 1
ATOM 727 C C . ARG B 1 3 ? 2.164 -26.391 0.606 1 88.56 3 ARG B C 1
ATOM 729 O O . ARG B 1 3 ? 0.993 -26.234 0.253 1 88.56 3 ARG B O 1
ATOM 736 N N . LYS B 1 4 ? 2.756 -25.625 1.451 1 90.44 4 LYS B N 1
ATOM 737 C CA . LYS B 1 4 ? 2.049 -24.484 2.047 1 90.44 4 LYS B CA 1
ATOM 738 C C . LYS B 1 4 ? 1.682 -23.453 0.991 1 90.44 4 LYS B C 1
ATOM 740 O O . LYS B 1 4 ? 0.565 -22.938 0.989 1 90.44 4 LYS B O 1
ATOM 745 N N . ILE B 1 5 ? 2.541 -23.234 0.106 1 93.5 5 ILE B N 1
ATOM 746 C CA . ILE B 1 5 ? 2.342 -22.25 -0.951 1 93.5 5 ILE B CA 1
ATOM 747 C C . ILE B 1 5 ? 1.238 -22.719 -1.895 1 93.5 5 ILE B C 1
ATOM 749 O O . ILE B 1 5 ? 0.367 -21.938 -2.281 1 93.5 5 ILE B O 1
ATOM 753 N N . ALA B 1 6 ? 1.368 -23.953 -2.242 1 93.25 6 ALA B N 1
ATOM 754 C CA . ALA B 1 6 ? 0.343 -24.547 -3.1 1 93.25 6 ALA B CA 1
ATOM 755 C C . ALA B 1 6 ? -1.035 -24.453 -2.453 1 93.25 6 ALA B C 1
ATOM 757 O O . ALA B 1 6 ? -2.029 -24.188 -3.133 1 93.25 6 ALA B O 1
ATOM 758 N N . LYS B 1 7 ? -1.111 -24.688 -1.203 1 92.94 7 LYS B N 1
ATOM 759 C CA . LYS B 1 7 ? -2.367 -24.594 -0.464 1 92.94 7 LYS B CA 1
ATOM 760 C C . LYS B 1 7 ? -2.914 -23.172 -0.47 1 92.94 7 LYS B C 1
ATOM 762 O O . LYS B 1 7 ? -4.113 -22.969 -0.663 1 92.94 7 LYS B O 1
ATOM 767 N N . ILE B 1 8 ? -2.051 -22.25 -0.258 1 91.5 8 ILE B N 1
ATOM 768 C CA . ILE B 1 8 ? -2.439 -20.844 -0.276 1 91.5 8 ILE B CA 1
ATOM 769 C C . ILE B 1 8 ? -3.059 -20.484 -1.629 1 91.5 8 ILE B C 1
ATOM 771 O O . ILE B 1 8 ? -4.129 -19.875 -1.69 1 91.5 8 ILE B O 1
ATOM 775 N N . CYS B 1 9 ? -2.445 -20.859 -2.662 1 93.44 9 CYS B N 1
ATOM 776 C CA . CYS B 1 9 ? -2.914 -20.547 -4.008 1 93.44 9 CYS B CA 1
ATOM 777 C C . CYS B 1 9 ? -4.266 -21.203 -4.273 1 93.44 9 CYS B C 1
ATOM 779 O O . CYS B 1 9 ? -5.18 -20.547 -4.785 1 93.44 9 CYS B O 1
ATOM 781 N N . LYS B 1 10 ? -4.301 -22.422 -3.926 1 92.19 10 LYS B N 1
ATOM 782 C CA . LYS B 1 10 ? -5.531 -23.172 -4.164 1 92.19 10 LYS B CA 1
ATOM 783 C C . LYS B 1 10 ? -6.703 -22.562 -3.404 1 92.19 10 LYS B C 1
ATOM 785 O O . LYS B 1 10 ? -7.766 -22.312 -3.979 1 92.19 10 LYS B O 1
ATOM 790 N N . GLU B 1 11 ? -6.527 -22.328 -2.168 1 91.25 11 GLU B N 1
ATOM 791 C CA . GLU B 1 11 ? -7.578 -21.766 -1.325 1 91.25 11 GLU B CA 1
ATOM 792 C C . GLU B 1 11 ? -7.984 -20.375 -1.802 1 91.25 11 GLU B C 1
ATOM 794 O O . GLU B 1 11 ? -9.164 -20.016 -1.779 1 91.25 11 GLU B O 1
ATOM 799 N N . THR B 1 12 ? -7.02 -19.516 -2.174 1 89.69 12 THR B N 1
ATOM 800 C CA . THR B 1 12 ? -7.266 -18.156 -2.623 1 89.69 12 THR B CA 1
ATOM 801 C C . THR B 1 12 ? -8.031 -18.141 -3.943 1 89.69 12 THR B C 1
ATOM 803 O O . THR B 1 12 ? -8.977 -17.375 -4.117 1 89.69 12 THR B O 1
ATOM 806 N N . LEU B 1 13 ? -7.73 -18.953 -4.855 1 89.44 13 LEU B N 1
ATOM 807 C CA . LEU B 1 13 ? -8.266 -18.891 -6.211 1 89.44 13 LEU B CA 1
ATOM 808 C C . LEU B 1 13 ? -9.578 -19.672 -6.312 1 89.44 13 LEU B C 1
ATOM 810 O O . LEU B 1 13 ? -10.383 -19.422 -7.211 1 89.44 13 LEU B O 1
ATOM 814 N N . SER B 1 14 ? -9.773 -20.516 -5.41 1 88.19 14 SER B N 1
ATOM 815 C CA . SER B 1 14 ? -10.992 -21.312 -5.457 1 88.19 14 SER B CA 1
ATOM 816 C C . SER B 1 14 ? -12.164 -20.594 -4.82 1 88.19 14 SER B C 1
ATOM 818 O O . SER B 1 14 ? -13.328 -20.922 -5.086 1 88.19 14 SER B O 1
ATOM 820 N N . SER B 1 15 ? -12.031 -19.656 -4.023 1 79.06 15 SER B N 1
ATOM 821 C CA . SER B 1 15 ? -13.047 -19.078 -3.15 1 79.06 15 SER B CA 1
ATOM 822 C C . SER B 1 15 ? -13.922 -18.094 -3.906 1 79.06 15 SER B C 1
ATOM 824 O O . SER B 1 15 ? -15.047 -17.797 -3.482 1 79.06 15 SER B O 1
ATOM 826 N N . SER B 1 16 ? -13.508 -17.562 -5.043 1 80.06 16 SER B N 1
ATOM 827 C CA . SER B 1 16 ? -14.359 -16.547 -5.652 1 80.06 16 SER B CA 1
ATOM 828 C C . SER B 1 16 ? -14.094 -16.422 -7.148 1 80.06 16 SER B C 1
ATOM 830 O O . SER B 1 16 ? -12.953 -16.578 -7.598 1 80.06 16 SER B O 1
ATOM 832 N N . GLU B 1 17 ? -15.242 -16.203 -7.832 1 87.06 17 GLU B N 1
ATOM 833 C CA . GLU B 1 17 ? -15.156 -15.93 -9.266 1 87.06 17 GLU B CA 1
ATOM 834 C C . GLU B 1 17 ? -14.531 -14.562 -9.523 1 87.06 17 GLU B C 1
ATOM 836 O O . GLU B 1 17 ? -14.18 -14.242 -10.656 1 87.06 17 GLU B O 1
ATOM 841 N N . SER B 1 18 ? -14.297 -13.883 -8.453 1 93.19 18 SER B N 1
ATOM 842 C CA . SER B 1 18 ? -13.82 -12.516 -8.617 1 93.19 18 SER B CA 1
ATOM 843 C C . SER B 1 18 ? -12.289 -12.461 -8.633 1 93.19 18 SER B C 1
ATOM 845 O O . SER B 1 18 ? -11.703 -11.445 -8.992 1 93.19 18 SER B O 1
ATOM 847 N N . LYS B 1 19 ? -11.695 -13.531 -8.383 1 94.75 19 LYS B N 1
ATOM 848 C CA . LYS B 1 19 ? -10.242 -13.523 -8.281 1 94.75 19 LYS B CA 1
ATOM 849 C C . LYS B 1 19 ? -9.586 -13.578 -9.656 1 94.75 19 LYS B C 1
ATOM 851 O O . LYS B 1 19 ? -9.883 -14.477 -10.453 1 94.75 19 LYS B O 1
ATOM 856 N N . LEU B 1 20 ? -8.719 -12.664 -9.938 1 95.25 20 LEU B N 1
ATOM 857 C CA . LEU B 1 20 ? -8.086 -12.531 -11.242 1 95.25 20 LEU B CA 1
ATOM 858 C C . LEU B 1 20 ? -6.695 -13.156 -11.234 1 95.25 20 LEU B C 1
ATOM 860 O O . LEU B 1 20 ? -6.195 -13.586 -12.281 1 95.25 20 LEU B O 1
ATOM 864 N N . GLY B 1 21 ? -6.051 -13.188 -10.047 1 95.69 21 GLY B N 1
ATOM 865 C CA . GLY B 1 21 ? -4.699 -13.719 -9.977 1 95.69 21 GLY B CA 1
ATOM 866 C C . GLY B 1 21 ? -4.066 -13.555 -8.609 1 95.69 21 GLY B C 1
ATOM 867 O O . GLY B 1 21 ? -4.668 -12.961 -7.707 1 95.69 21 GLY B O 1
ATOM 868 N N . ILE B 1 22 ? -2.855 -14.141 -8.508 1 97.38 22 ILE B N 1
ATOM 869 C CA . ILE B 1 22 ? -2.17 -14.141 -7.219 1 97.38 22 ILE B CA 1
ATOM 870 C C . ILE B 1 22 ? -0.66 -14.117 -7.438 1 97.38 22 ILE B C 1
ATOM 872 O O . ILE B 1 22 ? -0.161 -14.656 -8.43 1 97.38 22 ILE B O 1
ATOM 876 N N . ILE B 1 23 ? 0.074 -13.453 -6.578 1 98 23 ILE B N 1
ATOM 877 C CA . ILE B 1 23 ? 1.525 -13.539 -6.461 1 98 23 ILE B CA 1
ATOM 878 C C . ILE B 1 23 ? 1.909 -13.883 -5.023 1 98 23 ILE B C 1
ATOM 880 O O . ILE B 1 23 ? 1.371 -13.312 -4.074 1 98 23 ILE B O 1
ATOM 884 N N . VAL B 1 24 ? 2.809 -14.844 -4.879 1 97.62 24 VAL B N 1
ATOM 885 C CA . VAL B 1 24 ? 3.369 -15.18 -3.574 1 97.62 24 VAL B CA 1
ATOM 886 C C . VAL B 1 24 ? 4.879 -14.945 -3.586 1 97.62 24 VAL B C 1
ATOM 888 O O . VAL B 1 24 ? 5.586 -15.461 -4.457 1 97.62 24 VAL B O 1
ATOM 891 N N . THR B 1 25 ? 5.348 -14.133 -2.648 1 97.56 25 THR B N 1
ATOM 892 C CA . THR B 1 25 ? 6.734 -13.688 -2.588 1 97.56 25 THR B CA 1
ATOM 893 C C . THR B 1 25 ? 7.344 -13.984 -1.222 1 97.56 25 THR B C 1
ATOM 895 O O . THR B 1 25 ? 6.672 -13.859 -0.196 1 97.56 25 THR B O 1
ATOM 898 N N . ASP B 1 26 ? 8.625 -14.359 -1.183 1 96.88 26 ASP B N 1
ATOM 899 C CA . ASP B 1 26 ? 9.289 -14.492 0.111 1 96.88 26 ASP B CA 1
ATOM 900 C C . ASP B 1 26 ? 9.883 -13.164 0.564 1 96.88 26 ASP B C 1
ATOM 902 O O . ASP B 1 26 ? 9.734 -12.141 -0.115 1 96.88 26 ASP B O 1
ATOM 906 N N . MET B 1 27 ? 10.57 -13.195 1.724 1 95.94 27 MET B N 1
ATOM 907 C CA . MET B 1 27 ? 11.031 -11.961 2.354 1 95.94 27 MET B CA 1
ATOM 908 C C . MET B 1 27 ? 12.352 -11.5 1.741 1 95.94 27 MET B C 1
ATOM 910 O O . MET B 1 27 ? 12.914 -10.484 2.162 1 95.94 27 MET B O 1
ATOM 914 N N . ASN B 1 28 ? 12.805 -12.219 0.662 1 97.19 28 ASN B N 1
ATOM 915 C CA . ASN B 1 28 ? 13.938 -11.75 -0.128 1 97.19 28 ASN B CA 1
ATOM 916 C C . ASN B 1 28 ? 13.484 -11.086 -1.424 1 97.19 28 ASN B C 1
ATOM 918 O O . ASN B 1 28 ? 14.305 -10.562 -2.182 1 97.19 28 ASN B O 1
ATOM 922 N N . GLY B 1 29 ? 12.227 -11.109 -1.644 1 97.62 29 GLY B N 1
ATOM 923 C CA . GLY B 1 29 ? 11.688 -10.531 -2.865 1 97.62 29 GLY B CA 1
ATOM 924 C C . GLY B 1 29 ? 11.633 -11.516 -4.02 1 97.62 29 GLY B C 1
ATOM 925 O O . GLY B 1 29 ? 11.5 -11.109 -5.176 1 97.62 29 GLY B O 1
ATOM 926 N N . LEU B 1 30 ? 11.781 -12.766 -3.736 1 97.88 30 LEU B N 1
ATOM 927 C CA . LEU B 1 30 ? 11.703 -13.805 -4.754 1 97.88 30 LEU B CA 1
ATOM 928 C C . LEU B 1 30 ? 10.273 -14.312 -4.898 1 97.88 30 LEU B C 1
ATOM 930 O O . LEU B 1 30 ? 9.59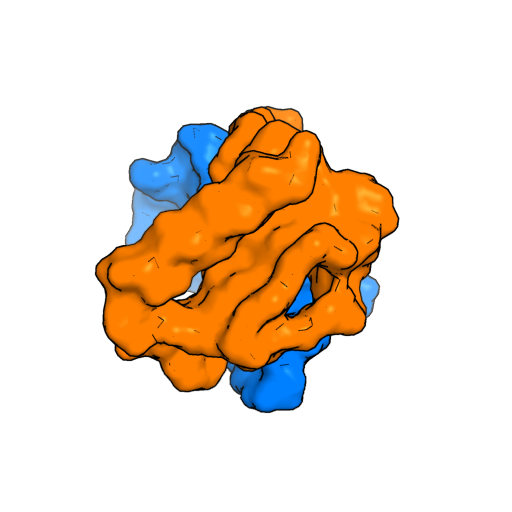4 -14.57 -3.902 1 97.88 30 LEU B O 1
ATOM 934 N N . CYS B 1 31 ? 9.82 -14.43 -6.188 1 98.25 31 CYS B N 1
ATOM 935 C CA . CYS B 1 31 ? 8.484 -14.961 -6.445 1 98.25 31 CYS B CA 1
ATOM 936 C C . CYS B 1 31 ? 8.438 -16.469 -6.207 1 98.25 31 CYS B C 1
ATOM 938 O O . CYS B 1 31 ? 9.18 -17.219 -6.836 1 98.25 31 CYS B O 1
ATOM 940 N N . LEU B 1 32 ? 7.598 -16.906 -5.363 1 97.88 32 LEU B N 1
ATOM 941 C CA . LEU B 1 32 ? 7.484 -18.312 -5.035 1 97.88 32 LEU B CA 1
ATOM 942 C C . LEU B 1 32 ? 6.387 -18.984 -5.859 1 97.88 32 LEU B C 1
ATOM 944 O O . LEU B 1 32 ? 6.441 -20.188 -6.125 1 97.88 32 LEU B O 1
ATOM 948 N N . ALA B 1 33 ? 5.359 -18.219 -6.18 1 97.56 33 ALA B N 1
ATOM 949 C CA . ALA B 1 33 ? 4.25 -18.719 -6.992 1 97.56 33 ALA B CA 1
ATOM 950 C C . ALA B 1 33 ? 3.467 -17.562 -7.613 1 97.56 33 ALA B C 1
ATOM 952 O O . ALA B 1 33 ? 3.406 -16.469 -7.047 1 97.56 33 ALA B O 1
ATOM 953 N N . THR B 1 34 ? 2.904 -17.75 -8.703 1 96.69 34 THR B N 1
ATOM 954 C CA . THR B 1 34 ? 1.983 -16.812 -9.336 1 96.69 34 THR B CA 1
ATOM 955 C C . THR B 1 34 ? 0.906 -17.547 -10.125 1 96.69 34 THR B C 1
ATOM 957 O O . THR B 1 34 ? 1.108 -18.703 -10.531 1 96.69 34 THR B O 1
ATOM 960 N N . ASP B 1 35 ? -0.263 -16.938 -10.297 1 95 35 ASP B N 1
ATOM 961 C CA . ASP B 1 35 ? -1.354 -17.469 -11.109 1 95 35 ASP B CA 1
ATOM 962 C C . ASP B 1 35 ? -2.211 -16.344 -11.688 1 95 35 ASP B C 1
ATOM 964 O O . ASP B 1 35 ? -2.256 -15.25 -11.125 1 95 35 ASP B O 1
ATOM 968 N N . GLY B 1 36 ? -2.826 -16.703 -12.836 1 93.38 36 GLY B N 1
ATOM 969 C CA . GLY B 1 36 ? -3.678 -15.719 -13.477 1 93.38 36 GLY B CA 1
ATOM 970 C C . GLY B 1 36 ? -2.91 -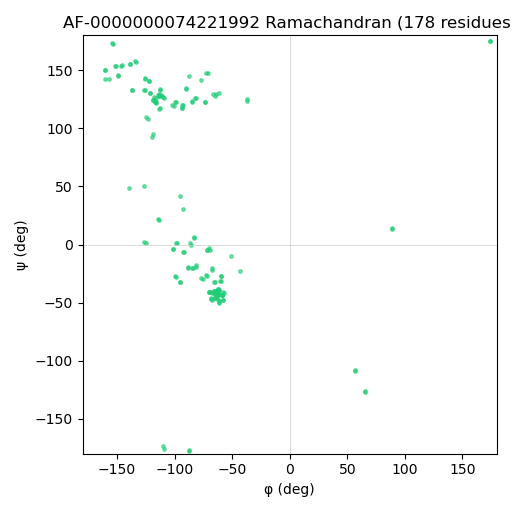14.516 -13.984 1 93.38 36 GLY B C 1
ATOM 971 O O . GLY B 1 36 ? -1.92 -14.664 -14.711 1 93.38 36 GLY B O 1
ATOM 972 N N . CYS B 1 37 ? -3.344 -13.297 -13.57 1 92.69 37 CYS B N 1
ATOM 973 C CA . CYS B 1 37 ? -2.748 -12.07 -14.086 1 92.69 37 CYS B CA 1
ATOM 974 C C . CYS B 1 37 ? -1.519 -11.68 -13.273 1 92.69 37 CYS B C 1
ATOM 976 O O . CYS B 1 37 ? -0.909 -10.641 -13.523 1 92.69 37 CYS B O 1
ATOM 978 N N . GLY B 1 38 ? -1.225 -12.445 -12.359 1 94.75 38 GLY B N 1
ATOM 979 C CA . GLY B 1 38 ? -0.058 -12.117 -11.555 1 94.75 38 GLY B CA 1
ATOM 980 C C . GLY B 1 38 ? 1.239 -12.164 -12.336 1 94.75 38 GLY B C 1
ATOM 981 O O . GLY B 1 38 ? 1.555 -13.172 -12.977 1 94.75 38 GLY B O 1
ATOM 982 N N . ASP B 1 39 ? 2.006 -11.164 -12.297 1 96.5 39 ASP B N 1
ATOM 983 C CA . ASP B 1 39 ? 3.318 -11.07 -12.93 1 96.5 39 ASP B CA 1
ATOM 984 C C . ASP B 1 39 ? 4.438 -11.305 -11.914 1 96.5 39 ASP B C 1
ATOM 986 O O . ASP B 1 39 ? 4.621 -10.508 -10.992 1 96.5 39 ASP B O 1
ATOM 990 N N . LYS B 1 40 ? 5.25 -12.328 -12.133 1 97.19 40 LYS B N 1
ATOM 991 C CA . LYS B 1 40 ? 6.312 -12.727 -11.219 1 97.19 40 LYS B CA 1
ATOM 992 C C . LYS B 1 40 ? 7.32 -11.602 -11.016 1 97.19 40 LYS B C 1
ATOM 994 O O . LYS B 1 40 ? 7.961 -11.508 -9.969 1 97.19 40 LYS B O 1
ATOM 999 N N . ASN B 1 41 ? 7.492 -10.695 -11.984 1 97.75 41 ASN B N 1
ATOM 1000 C CA . ASN B 1 41 ? 8.477 -9.617 -11.914 1 97.75 41 ASN B CA 1
ATOM 1001 C C . ASN B 1 41 ? 8.07 -8.547 -10.906 1 97.75 41 ASN B C 1
ATOM 1003 O O . ASN B 1 41 ? 8.883 -7.695 -10.539 1 97.75 41 ASN B O 1
ATOM 1007 N N . LEU B 1 42 ? 6.91 -8.648 -10.312 1 98 42 LEU B N 1
ATOM 1008 C CA . LEU B 1 42 ? 6.41 -7.637 -9.391 1 98 42 LEU B CA 1
ATOM 1009 C C . LEU B 1 42 ? 6.656 -8.055 -7.941 1 98 42 LEU B C 1
ATOM 1011 O O . LEU B 1 42 ? 6.367 -7.297 -7.016 1 98 42 LEU B O 1
ATOM 1015 N N . ALA B 1 43 ? 7.312 -9.242 -7.762 1 98.38 43 ALA B N 1
ATOM 1016 C CA . ALA B 1 43 ? 7.586 -9.734 -6.414 1 98.38 43 ALA B CA 1
ATOM 1017 C C . ALA B 1 43 ? 8.43 -8.734 -5.625 1 98.38 43 ALA B C 1
ATOM 1019 O O . ALA B 1 43 ? 8.109 -8.406 -4.48 1 98.38 43 ALA B O 1
ATOM 1020 N N . PRO B 1 44 ? 9.477 -8.148 -6.23 1 98.31 44 PRO B N 1
ATOM 1021 C CA . PRO B 1 44 ? 10.25 -7.16 -5.473 1 98.31 44 PRO B CA 1
ATOM 1022 C C . PRO B 1 44 ? 9.445 -5.914 -5.125 1 98.31 44 PRO B C 1
ATOM 1024 O O . PRO B 1 44 ? 9.68 -5.289 -4.09 1 98.31 44 PRO B O 1
ATOM 1027 N N . THR B 1 45 ? 8.523 -5.57 -6.008 1 98.31 45 THR B N 1
ATOM 1028 C CA . THR B 1 45 ? 7.656 -4.422 -5.785 1 98.31 45 THR B CA 1
ATOM 1029 C C . THR B 1 45 ? 6.762 -4.648 -4.57 1 98.31 45 THR B C 1
ATOM 1031 O O . THR B 1 45 ? 6.59 -3.754 -3.74 1 98.31 45 THR B O 1
ATOM 1034 N N . LEU B 1 46 ? 6.211 -5.828 -4.398 1 98.25 46 LEU B N 1
ATOM 1035 C CA . LEU B 1 46 ? 5.371 -6.176 -3.26 1 98.25 46 LEU B CA 1
ATOM 1036 C C . LEU B 1 46 ? 6.156 -6.082 -1.956 1 98.25 46 LEU B C 1
ATOM 1038 O O . LEU B 1 46 ? 5.645 -5.582 -0.953 1 98.25 46 LEU B O 1
ATOM 1042 N N . LEU B 1 47 ? 7.402 -6.594 -2.004 1 97.81 47 LEU B N 1
ATOM 1043 C CA . LEU B 1 47 ? 8.258 -6.48 -0.827 1 97.81 47 LEU B CA 1
ATOM 1044 C C . LEU B 1 47 ? 8.461 -5.016 -0.443 1 97.81 47 LEU B C 1
ATOM 1046 O O . LEU B 1 47 ? 8.375 -4.664 0.734 1 97.81 47 LEU B O 1
ATOM 1050 N N . LYS B 1 48 ? 8.703 -4.16 -1.406 1 97.88 48 LYS B N 1
ATOM 1051 C CA . LYS B 1 48 ? 8.914 -2.74 -1.153 1 97.88 48 LYS B CA 1
ATOM 1052 C C . LYS B 1 48 ? 7.688 -2.104 -0.511 1 97.88 48 LYS B C 1
ATOM 1054 O O . LYS B 1 48 ? 7.809 -1.275 0.393 1 97.88 48 LYS B O 1
ATOM 1059 N N . ILE B 1 49 ? 6.527 -2.479 -0.931 1 97.5 49 ILE B N 1
ATOM 1060 C CA . ILE B 1 49 ? 5.281 -1.943 -0.386 1 97.5 49 ILE B CA 1
ATOM 1061 C C . ILE B 1 49 ? 5.148 -2.344 1.082 1 97.5 49 ILE B C 1
ATOM 1063 O O . ILE B 1 49 ? 4.879 -1.5 1.939 1 97.5 49 ILE B O 1
ATOM 1067 N N . ILE B 1 50 ? 5.398 -3.602 1.412 1 96.38 50 ILE B N 1
ATOM 1068 C CA . ILE B 1 50 ? 5.281 -4.098 2.777 1 96.38 50 ILE B CA 1
ATOM 1069 C C . ILE B 1 50 ? 6.32 -3.416 3.666 1 96.38 50 ILE B C 1
ATOM 1071 O O . ILE B 1 50 ? 6.004 -2.971 4.773 1 96.38 50 ILE B O 1
ATOM 1075 N N . GLN B 1 51 ? 7.52 -3.285 3.119 1 95.69 51 GLN B N 1
ATOM 1076 C CA . GLN B 1 51 ? 8.586 -2.668 3.9 1 95.69 51 GLN B CA 1
ATOM 1077 C C . GLN B 1 51 ? 8.289 -1.198 4.176 1 95.69 51 GLN B C 1
ATOM 1079 O O . GLN B 1 51 ? 8.531 -0.707 5.281 1 95.69 51 GLN B O 1
ATOM 1084 N N . SER B 1 52 ? 7.766 -0.488 3.232 1 96.75 52 SER B N 1
ATOM 1085 C CA . SER B 1 52 ? 7.41 0.915 3.414 1 96.75 52 SER B CA 1
ATOM 1086 C C . SER B 1 52 ? 6.223 1.066 4.359 1 96.75 52 SER B C 1
ATOM 1088 O O . SER B 1 52 ? 6.219 1.943 5.227 1 96.75 52 SER B O 1
ATOM 1090 N N . ALA B 1 53 ? 5.254 0.203 4.219 1 96.06 53 ALA B N 1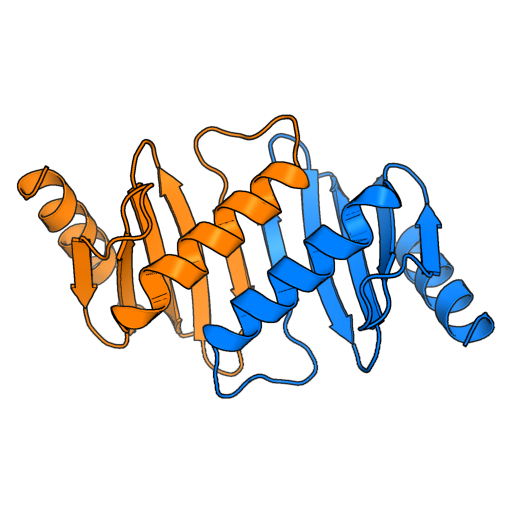
ATOM 1091 C CA . ALA B 1 53 ? 4.09 0.245 5.102 1 96.06 53 ALA B CA 1
ATOM 1092 C C . ALA B 1 53 ? 4.492 -0.01 6.551 1 96.06 53 ALA B C 1
ATOM 1094 O O . ALA B 1 53 ? 3.957 0.616 7.469 1 96.06 53 ALA B O 1
ATOM 1095 N N . ASN B 1 54 ? 5.418 -0.905 6.734 1 94.06 54 ASN B N 1
ATOM 1096 C CA . ASN B 1 54 ? 5.902 -1.222 8.07 1 94.06 54 ASN B CA 1
ATOM 1097 C C . ASN B 1 54 ? 6.496 0.005 8.758 1 94.06 54 ASN B C 1
ATOM 1099 O O . ASN B 1 54 ? 6.41 0.144 9.977 1 94.06 54 ASN B O 1
ATOM 1103 N N . LYS B 1 55 ? 7.078 0.887 7.953 1 94.81 55 LYS B N 1
ATOM 1104 C CA . LYS B 1 55 ? 7.68 2.094 8.516 1 94.81 55 LYS B CA 1
ATOM 1105 C C . LYS B 1 55 ? 6.609 3.076 8.977 1 94.81 55 LYS B C 1
ATOM 1107 O O . LYS B 1 55 ? 6.84 3.869 9.891 1 94.81 55 LYS B O 1
ATOM 1112 N N . LEU B 1 56 ? 5.418 3.025 8.375 1 94.56 56 LEU B N 1
ATOM 1113 C CA . LEU B 1 56 ? 4.328 3.928 8.742 1 94.56 56 LEU B CA 1
ATOM 1114 C C . LEU B 1 56 ? 3.676 3.492 10.047 1 94.56 56 LEU B C 1
ATOM 1116 O O . LEU B 1 56 ? 3.043 4.301 10.727 1 94.56 56 LEU B O 1
ATOM 1120 N N . ASP B 1 57 ? 3.729 2.213 10.289 1 88.5 57 ASP B N 1
ATOM 1121 C CA . ASP B 1 57 ? 3.154 1.642 11.508 1 88.5 57 ASP B CA 1
ATOM 1122 C C . ASP B 1 57 ? 4.23 0.962 12.352 1 88.5 57 ASP B C 1
ATOM 1124 O O . ASP B 1 57 ? 4.543 -0.211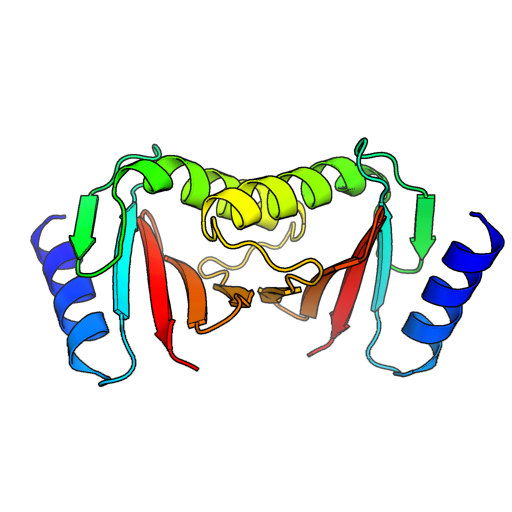 12.141 1 88.5 57 ASP B O 1
ATOM 1128 N N . GLU B 1 58 ? 4.699 1.698 13.25 1 76.88 58 GLU B N 1
ATOM 1129 C CA . GLU B 1 58 ? 5.809 1.173 14.039 1 76.88 58 GLU B CA 1
ATOM 1130 C C . GLU B 1 58 ? 5.359 -0 14.906 1 76.88 58 GLU B C 1
ATOM 1132 O O . GLU B 1 58 ? 6.188 -0.784 15.375 1 76.88 58 GLU B O 1
ATOM 1137 N N . ASN B 1 59 ? 4.043 -0.054 15.156 1 76.19 59 ASN B N 1
ATOM 1138 C CA . ASN B 1 59 ? 3.523 -1.166 15.945 1 76.19 59 ASN B CA 1
ATOM 1139 C C . ASN B 1 59 ? 3.008 -2.293 15.055 1 76.19 59 ASN B C 1
ATOM 1141 O O . ASN B 1 59 ? 2.059 -2.99 15.422 1 76.19 59 ASN B O 1
ATOM 1145 N N . LYS B 1 60 ? 3.738 -2.535 14.086 1 67.25 60 LYS B N 1
ATOM 1146 C CA . LYS B 1 60 ? 3.408 -3.461 13.008 1 67.25 60 LYS B CA 1
ATOM 1147 C C . LYS B 1 60 ? 2.666 -4.684 13.539 1 67.25 60 LYS B C 1
ATOM 1149 O O . LYS B 1 60 ? 3.057 -5.258 14.562 1 67.25 60 LYS B O 1
ATOM 1154 N N . LYS B 1 61 ? 1.439 -4.938 12.922 1 67.56 61 LYS B N 1
ATOM 1155 C CA . LYS B 1 61 ? 0.816 -6.238 13.148 1 67.56 61 LYS B CA 1
ATOM 1156 C C . LYS B 1 61 ? 1.491 -7.32 12.312 1 67.56 61 LYS B C 1
ATOM 1158 O O . LYS B 1 61 ? 2.039 -7.039 11.242 1 67.56 61 LYS B O 1
ATOM 1163 N N . GLU B 1 62 ? 1.681 -8.602 12.852 1 65.94 62 GLU B N 1
ATOM 1164 C CA . GLU B 1 62 ? 2.199 -9.758 12.117 1 65.94 62 GLU B CA 1
ATOM 1165 C C . GLU B 1 62 ? 1.444 -9.969 10.812 1 65.94 62 GLU B C 1
ATOM 1167 O O . GLU B 1 62 ? 1.986 -10.539 9.859 1 65.94 62 GLU B O 1
ATOM 1172 N N . SER B 1 63 ? 0.273 -9.203 10.617 1 77.12 63 SER B N 1
ATOM 1173 C CA . SER B 1 63 ? -0.577 -9.5 9.477 1 77.12 63 SER B CA 1
ATOM 1174 C C . SER B 1 63 ? -1.108 -8.227 8.828 1 77.12 63 SER B C 1
ATOM 1176 O O . SER B 1 63 ? -2.287 -8.148 8.477 1 77.12 63 SER B O 1
ATOM 1178 N N . MET B 1 64 ? -0.249 -7.383 8.609 1 85.62 64 MET B N 1
ATOM 1179 C CA . MET B 1 64 ? -0.661 -6.125 7.988 1 85.62 64 MET B CA 1
ATOM 1180 C C . MET B 1 64 ? -1.27 -6.371 6.609 1 85.62 64 MET B C 1
ATOM 1182 O O . MET B 1 64 ? -0.763 -7.188 5.84 1 85.62 64 MET B O 1
ATOM 1186 N N . ALA B 1 65 ? -2.441 -5.801 6.355 1 94.62 65 ALA B N 1
ATOM 1187 C CA . ALA B 1 65 ? -3.127 -5.914 5.07 1 94.62 65 ALA B CA 1
ATOM 1188 C C . ALA B 1 65 ? -3.18 -4.57 4.355 1 94.62 65 ALA B C 1
ATOM 1190 O O . ALA B 1 65 ? -3.449 -3.539 4.98 1 94.62 65 ALA B O 1
ATOM 1191 N N . ILE B 1 66 ? -2.859 -4.555 3.117 1 97.56 66 ILE B N 1
ATOM 1192 C CA . ILE B 1 66 ? -2.873 -3.371 2.266 1 97.56 66 ILE B CA 1
ATOM 1193 C C . ILE B 1 66 ? -3.814 -3.596 1.084 1 97.56 66 ILE B C 1
ATOM 1195 O O . ILE B 1 66 ? -3.764 -4.641 0.432 1 97.56 66 ILE B O 1
ATOM 1199 N N . ARG B 1 67 ? -4.672 -2.627 0.899 1 97.75 67 ARG B N 1
ATOM 1200 C CA . ARG B 1 67 ? -5.523 -2.684 -0.286 1 97.75 67 ARG B CA 1
ATOM 1201 C C . ARG B 1 67 ? -5.191 -1.55 -1.251 1 97.75 67 ARG B C 1
ATOM 1203 O O . ARG B 1 67 ? -5.125 -0.386 -0.851 1 97.75 67 ARG B O 1
ATOM 1210 N N . ILE B 1 68 ? -4.992 -1.896 -2.463 1 96.69 68 ILE B N 1
ATOM 1211 C CA . ILE B 1 68 ? -4.707 -0.935 -3.523 1 96.69 68 ILE B CA 1
ATOM 1212 C C . ILE B 1 68 ? -5.863 -0.911 -4.523 1 96.69 68 ILE B C 1
ATOM 1214 O O . ILE B 1 68 ? -6.156 -1.921 -5.168 1 96.69 68 ILE B O 1
ATOM 1218 N N . ASP B 1 69 ? -6.516 0.222 -4.633 1 95.25 69 ASP B N 1
ATOM 1219 C CA . ASP B 1 69 ? -7.602 0.385 -5.594 1 95.25 69 ASP B CA 1
ATOM 1220 C C . ASP B 1 69 ? -7.066 0.761 -6.973 1 95.25 69 ASP B C 1
ATOM 1222 O O . ASP B 1 69 ? -6.344 1.749 -7.113 1 95.25 69 ASP B O 1
ATOM 1226 N N . CYS B 1 70 ? -7.43 -0.05 -7.918 1 92.06 70 CYS B N 1
ATOM 1227 C CA . CYS B 1 70 ? -7.078 0.2 -9.312 1 92.06 70 CYS B CA 1
ATOM 1228 C C . CYS B 1 70 ? -8.305 0.583 -10.125 1 92.06 70 CYS B C 1
ATOM 1230 O O . CYS B 1 70 ? -9.352 0.929 -9.562 1 92.06 70 CYS B O 1
ATOM 1232 N N . GLN B 1 71 ? -8.141 0.699 -11.391 1 86.5 71 GLN B N 1
ATOM 1233 C CA . GLN B 1 71 ? -9.242 1.138 -12.242 1 86.5 71 GLN B CA 1
ATOM 1234 C C . GLN B 1 71 ? -10.352 0.089 -12.289 1 86.5 71 GLN B C 1
ATOM 1236 O O . GLN B 1 71 ? -11.516 0.394 -12.023 1 86.5 71 GLN B O 1
ATOM 1241 N N . ASP B 1 72 ? -10.141 -1.156 -12.492 1 90 72 ASP B N 1
ATOM 1242 C CA . ASP B 1 72 ? -11.172 -2.166 -12.703 1 90 72 ASP B CA 1
ATOM 1243 C C . ASP B 1 72 ? -11.031 -3.314 -11.711 1 90 72 ASP B C 1
ATOM 1245 O O . ASP B 1 72 ? -11.797 -4.281 -11.75 1 90 72 ASP B O 1
ATOM 1249 N N . HIS B 1 73 ? -10.094 -3.234 -10.859 1 93.88 73 HIS B N 1
ATOM 1250 C CA . HIS B 1 73 ? -9.812 -4.273 -9.875 1 93.88 73 HIS B CA 1
ATOM 1251 C C . HIS B 1 73 ? -9.141 -3.689 -8.641 1 93.88 73 HIS B C 1
ATOM 1253 O O . HIS B 1 73 ? -8.938 -2.475 -8.547 1 93.88 73 HIS B O 1
ATOM 1259 N N . TYR B 1 74 ? -8.984 -4.473 -7.668 1 95.75 74 TYR B N 1
ATOM 1260 C CA . TYR B 1 74 ? -8.164 -4.086 -6.527 1 95.75 74 TYR B CA 1
ATOM 1261 C C . TYR B 1 74 ? -7.211 -5.203 -6.137 1 95.75 74 TYR B C 1
ATOM 1263 O O . TYR B 1 74 ? -7.406 -6.359 -6.523 1 95.75 74 TYR B O 1
ATOM 1271 N N . ILE B 1 75 ? -6.164 -4.84 -5.488 1 96.81 75 ILE B N 1
ATOM 1272 C CA . ILE B 1 75 ? -5.129 -5.77 -5.039 1 96.81 75 ILE B CA 1
ATOM 1273 C C . ILE B 1 75 ? -5.062 -5.77 -3.514 1 96.81 75 ILE B C 1
ATOM 1275 O O . ILE B 1 75 ? -4.93 -4.715 -2.891 1 96.81 75 ILE B O 1
ATOM 1279 N N . ASN B 1 76 ? -5.242 -6.926 -2.945 1 96.88 76 ASN B N 1
ATOM 1280 C CA . ASN B 1 76 ? -4.992 -7.105 -1.519 1 96.88 76 ASN B CA 1
ATOM 1281 C C . ASN B 1 76 ? -3.621 -7.727 -1.263 1 96.88 76 ASN B C 1
ATOM 1283 O O . ASN B 1 76 ? -3.303 -8.789 -1.806 1 96.88 76 ASN B O 1
ATOM 1287 N N . VAL B 1 77 ? -2.793 -7.039 -0.502 1 97.5 77 VAL B N 1
ATOM 1288 C CA . VAL B 1 77 ? -1.456 -7.508 -0.154 1 97.5 77 VAL B CA 1
ATOM 1289 C C . VAL B 1 77 ? -1.385 -7.797 1.344 1 97.5 77 VAL B C 1
ATOM 1291 O O . VAL B 1 77 ? -1.728 -6.945 2.166 1 97.5 77 VAL B O 1
ATOM 1294 N N . LYS B 1 78 ? -0.943 -8.961 1.682 1 95.69 78 LYS B N 1
ATOM 1295 C CA . LYS B 1 78 ? -0.848 -9.352 3.086 1 95.69 78 LYS B CA 1
ATOM 1296 C C . LYS B 1 78 ? 0.469 -10.07 3.371 1 95.69 78 LYS B C 1
ATOM 1298 O O . LYS B 1 78 ? 0.92 -10.891 2.57 1 95.69 78 LYS B O 1
ATOM 1303 N N . GLN B 1 79 ? 1.061 -9.625 4.422 1 93 79 GLN B N 1
ATOM 1304 C CA . GLN B 1 79 ? 2.209 -10.367 4.934 1 93 79 GLN B CA 1
ATOM 1305 C C . GLN B 1 79 ? 1.788 -11.367 6.004 1 93 79 GLN B C 1
ATOM 1307 O O . GLN B 1 79 ? 1.061 -11.016 6.938 1 93 79 GLN B O 1
ATOM 1312 N N . HIS B 1 80 ? 2.049 -12.57 5.75 1 85.25 80 HIS B N 1
ATOM 1313 C CA . HIS B 1 80 ? 1.819 -13.648 6.707 1 85.25 80 HIS B CA 1
ATOM 1314 C C . HIS B 1 80 ? 3.104 -14.422 6.984 1 85.25 80 HIS B C 1
ATOM 1316 O O . HIS B 1 80 ? 3.482 -15.305 6.207 1 85.25 80 HIS B O 1
ATOM 1322 N N . ASN B 1 81 ? 3.635 -14.234 8.148 1 83.62 81 ASN B N 1
ATOM 1323 C CA . ASN B 1 81 ? 4.883 -14.891 8.516 1 83.62 81 ASN B CA 1
ATOM 1324 C C . ASN B 1 81 ? 6 -14.57 7.527 1 83.62 81 ASN B C 1
ATOM 1326 O O . ASN B 1 81 ? 6.414 -13.422 7.398 1 83.62 81 ASN B O 1
ATOM 1330 N N . ASN B 1 82 ? 6.438 -15.492 6.68 1 90.25 82 ASN B N 1
ATOM 1331 C CA . ASN B 1 82 ? 7.629 -15.289 5.859 1 90.25 82 ASN B CA 1
ATOM 1332 C C . ASN B 1 82 ? 7.281 -15.203 4.375 1 90.25 82 ASN B C 1
ATOM 1334 O O . ASN B 1 82 ? 8.125 -15.477 3.52 1 90.25 82 ASN B O 1
ATOM 1338 N N . VAL B 1 83 ? 5.969 -14.867 4.211 1 95.12 83 VAL B N 1
ATOM 1339 C CA . VAL B 1 83 ? 5.602 -14.703 2.811 1 95.12 83 VAL B CA 1
ATOM 1340 C C . VAL B 1 83 ? 4.688 -13.492 2.652 1 95.12 83 VAL B C 1
ATOM 1342 O O . VAL B 1 83 ? 4.031 -13.07 3.609 1 95.12 83 VAL B O 1
ATOM 1345 N N . ILE B 1 84 ? 4.684 -12.93 1.481 1 96.81 84 ILE B N 1
ATOM 1346 C CA . ILE B 1 84 ? 3.764 -11.883 1.052 1 96.81 84 ILE B CA 1
ATOM 1347 C C . ILE B 1 84 ? 2.818 -12.43 -0.016 1 96.81 84 ILE B C 1
ATOM 1349 O O . ILE B 1 84 ? 3.26 -13.055 -0.981 1 96.81 84 ILE B O 1
ATOM 1353 N N . VAL B 1 85 ? 1.547 -12.242 0.192 1 96.94 85 VAL B N 1
ATOM 1354 C CA . VAL B 1 85 ? 0.549 -12.703 -0.767 1 96.94 85 VAL B CA 1
ATOM 1355 C C . VAL B 1 85 ? -0.205 -11.508 -1.345 1 96.94 85 VAL B C 1
ATOM 1357 O O . VAL B 1 85 ? -0.754 -10.695 -0.599 1 96.94 85 VAL B O 1
ATOM 1360 N N . ALA B 1 86 ? -0.18 -11.367 -2.645 1 97.69 86 ALA B N 1
ATOM 1361 C CA . ALA B 1 86 ? -0.996 -10.383 -3.354 1 97.69 86 ALA B CA 1
ATOM 1362 C C . ALA B 1 86 ? -2.1 -11.062 -4.156 1 97.69 86 ALA B C 1
ATOM 1364 O O . ALA B 1 86 ? -1.83 -11.961 -4.957 1 97.69 86 ALA B O 1
ATOM 1365 N N . VAL B 1 87 ? -3.293 -10.617 -3.928 1 97.19 87 VAL B N 1
ATOM 1366 C CA . VAL B 1 87 ? -4.441 -11.156 -4.645 1 97.19 87 VAL B CA 1
ATOM 1367 C C . VAL B 1 87 ? -5.098 -10.055 -5.477 1 97.19 87 VAL B C 1
ATOM 1369 O O . VAL B 1 87 ? -5.383 -8.969 -4.965 1 97.19 87 VAL B O 1
ATOM 1372 N N . TYR B 1 88 ? -5.27 -10.289 -6.711 1 96.44 88 TYR B N 1
ATOM 1373 C CA . TYR B 1 88 ? -5.961 -9.398 -7.629 1 96.44 88 TYR B CA 1
ATOM 1374 C C . TYR B 1 88 ? -7.434 -9.773 -7.758 1 96.44 88 TYR B C 1
ATOM 1376 O O . TYR B 1 88 ? -7.758 -10.891 -8.164 1 96.44 88 TYR B O 1
ATOM 1384 N N . ASP B 1 89 ? -8.203 -8.805 -7.34 1 95.62 89 ASP B N 1
ATOM 1385 C CA . ASP B 1 89 ? -9.633 -9.078 -7.328 1 95.62 89 ASP B CA 1
ATOM 1386 C C . ASP B 1 89 ? -10.391 -8.07 -8.188 1 95.62 89 ASP B C 1
ATOM 1388 O O . ASP B 1 89 ? -10.078 -6.879 -8.18 1 95.62 89 ASP B O 1
ATOM 1392 N N . ARG B 1 90 ? -11.398 -8.57 -8.914 1 94.31 90 ARG B N 1
ATOM 1393 C CA . ARG B 1 90 ? -12.32 -7.664 -9.594 1 94.31 90 ARG B CA 1
ATOM 1394 C C . ARG B 1 90 ? -13.25 -6.98 -8.594 1 94.31 90 ARG B C 1
ATOM 1396 O O . ARG B 1 90 ? -13.625 -7.57 -7.582 1 94.31 90 ARG B O 1
ATOM 1403 N N . TYR B 1 91 ? -13.625 -5.762 -8.906 1 90.81 91 TYR B N 1
ATOM 1404 C CA . TYR B 1 91 ? -14.586 -5.082 -8.055 1 90.81 91 TYR B CA 1
ATOM 1405 C C . TYR B 1 91 ? -15.922 -5.824 -8.039 1 90.81 91 TYR B C 1
ATOM 1407 O O . TYR B 1 91 ? -16.297 -6.457 -9.023 1 90.81 91 TYR B O 1
#

Sequence (182 aa):
MERKIAKICKETLSSSESKLGIIVTDMNGLCLATDGCGDKNLAPTLLKIIQSANKLDENKKESMAIRIDCQDHYINVKQHNNVIVAVYDRYMERKIAKICKETLSSSESKLGIIVTDMNGLCLATDGCGDKNLAPTLLKIIQSANKLDENKKESMAIRIDCQDHYINVKQHNNVIVAVYDRY

pLDDT: mean 92.27, std 7.63, range [61.47, 98.44]

Foldseek 3Di:
DLVVVVVVQCVQVVPDPFWQKKWKEFLVLATPDIDGPDDRVCSNVLNVVVVVVCVVPVVDDQWDWDWADDDFWIWIWTHHDGMIMIIIGGD/DLVVVVVVQCVQVVPDPFWQKKWKEFLVLATPDIDGPDDRVCSNVLNVVVVVVCVVPVVDDLWDWDWADDDFWIWIWIHHDGMIMIIIGGD

Nearest PDB structures (foldseek):
  5y38-assembly1_A  TM=8.929E-01  e=1.188E-06  Homo sapiens
  5yk5-assembly1_B  TM=9.073E-01  e=1.514E-06  Homo sapiens
  7uxh-assembly1_i  TM=8.563E-01  e=2.952E-06  Homo sapiens
  5y39-assembly2_J  TM=8.369E-01  e=1.615E-05  Homo sapiens
  9jq8-assembly1_A  TM=7.537E-01  e=6.522E-05  Promethearchaeum syntrophicum